Protein AF-G3MEY7-F1 (afdb_monomer_lite)

InterPro domains:
  IPR000685 Ribulose bisphosphate carboxylase, large subunit, C-terminal [PF00016] (1-99)
  IPR033966 RuBisCO [PTHR42704] (1-100)
  IPR036376 Ribulose bisphosphate carboxylase, large subunit, C-terminal domain superfamily [G3DSA:3.20.20.110] (1-100)
  IPR036376 Ribulose bisphosphate carboxylase, large subunit, C-terminal domain superfamily [SSF51649] (1-100)

Secondary structure (DSSP, 8-state):
-EEHHHH-HHHHHHHHHHHHHTT---EEE-TTHHHHHS-SSSS--HHHHHHHHHHH--SEE----SSSSS---HHHHHHHHHHHH-S----BGGGTB---

Organism: NCBI:txid544549

pLDDT: mean 98.36, std 0.82, range [91.56, 98.88]

Foldseek 3Di:
DDADVVCDLVNLLVVQVVCVVVVHAFAYEPPPVCVAAVDPVGHDHVLVVLLSDLVSHHDHYDLDDCPDPDHDDPLLSVQSVCVNDPPDDQADVSNPRHHD

Sequence (100 aa):
MHDFLTGGFTANTTLAKWCRDNGVLLHIHRAMHAVIDRQKNHGIHLRVLAKCLRLSGGDHLHSGTVVGKLEGDRAATLGFVDLMREDYVEEDRSRGVFFT

Structure (mmCIF, N/CA/C/O backbone):
data_AF-G3MEY7-F1
#
_entry.id   AF-G3MEY7-F1
#
loop_
_atom_site.group_PDB
_atom_site.id
_atom_site.type_symbol
_atom_site.label_atom_id
_atom_site.label_alt_id
_atom_site.label_comp_id
_atom_site.label_asym_id
_atom_site.label_entity_id
_atom_site.label_seq_id
_atom_site.pdbx_PDB_ins_code
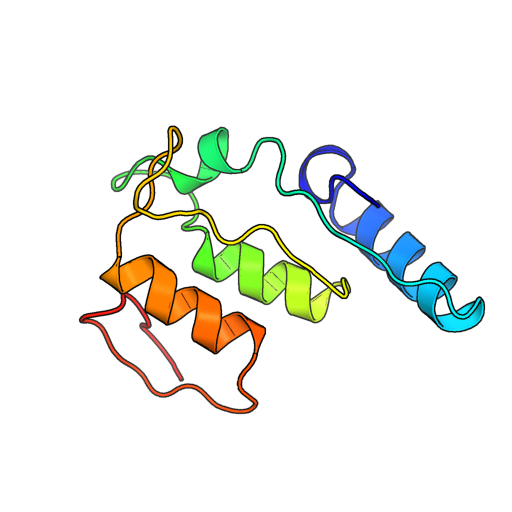_atom_site.Cartn_x
_atom_site.Cartn_y
_atom_site.Cartn_z
_atom_site.occupancy
_atom_site.B_iso_or_equiv
_atom_site.auth_seq_id
_atom_site.auth_comp_id
_atom_site.auth_asym_id
_atom_site.auth_atom_id
_atom_site.pdbx_PDB_model_num
ATOM 1 N N . MET A 1 1 ? -12.572 9.533 2.914 1.00 98.06 1 MET A N 1
ATOM 2 C CA . MET A 1 1 ? -11.314 9.200 2.209 1.00 98.06 1 MET A CA 1
ATOM 3 C C . MET A 1 1 ? -10.155 9.934 2.860 1.00 98.06 1 MET A C 1
ATOM 5 O O . MET A 1 1 ? -10.408 10.976 3.454 1.00 98.06 1 MET A O 1
ATOM 9 N N . HIS A 1 2 ? -8.926 9.425 2.758 1.00 98.75 2 HIS A N 1
ATOM 10 C CA . HIS A 1 2 ? -7.744 10.083 3.322 1.00 98.75 2 HIS A CA 1
ATOM 11 C C . HIS A 1 2 ? -6.469 9.796 2.518 1.00 98.75 2 HIS A C 1
ATOM 13 O O . HIS A 1 2 ? -6.284 8.687 2.013 1.00 98.75 2 HIS A O 1
ATOM 19 N N . ASP A 1 3 ? -5.583 10.787 2.443 1.00 98.81 3 ASP A N 1
ATOM 20 C CA . ASP A 1 3 ? -4.269 10.672 1.811 1.00 98.81 3 ASP A CA 1
ATOM 21 C C . ASP A 1 3 ? -3.227 10.316 2.883 1.00 98.81 3 ASP A C 1
ATOM 23 O O . ASP A 1 3 ? -2.611 11.187 3.494 1.00 98.81 3 ASP A O 1
ATOM 27 N N . PHE A 1 4 ? -3.042 9.022 3.156 1.00 98.38 4 PHE A N 1
ATOM 28 C CA . PHE A 1 4 ? -2.327 8.577 4.364 1.00 98.38 4 PHE A CA 1
ATOM 29 C C . PHE A 1 4 ? -0.835 8.946 4.415 1.00 98.38 4 PHE A C 1
ATOM 31 O O . PHE A 1 4 ? -0.272 9.065 5.501 1.00 98.38 4 PHE A O 1
ATOM 38 N N . LEU A 1 5 ? -0.177 9.119 3.263 1.00 98.31 5 LEU A N 1
ATOM 39 C CA . LEU A 1 5 ? 1.247 9.476 3.212 1.00 98.31 5 LEU A CA 1
ATOM 40 C C . LEU A 1 5 ? 1.472 10.971 3.422 1.00 98.31 5 LEU A C 1
ATOM 42 O O . LEU A 1 5 ? 2.409 11.348 4.117 1.00 98.31 5 LEU A O 1
ATOM 46 N N . THR A 1 6 ? 0.618 11.816 2.846 1.00 98.69 6 THR A N 1
ATOM 47 C CA . THR A 1 6 ? 0.734 13.274 2.982 1.00 98.69 6 THR A CA 1
ATOM 48 C C . THR A 1 6 ? 0.148 13.759 4.307 1.00 98.69 6 THR A C 1
ATOM 50 O O . THR A 1 6 ? 0.693 14.682 4.903 1.00 98.69 6 THR A O 1
ATOM 53 N N . GLY A 1 7 ? -0.912 13.111 4.807 1.00 98.38 7 GLY A N 1
ATOM 54 C CA . GLY A 1 7 ? -1.440 13.320 6.160 1.00 98.38 7 GLY A CA 1
ATOM 55 C C . GLY A 1 7 ? -0.600 12.654 7.258 1.00 98.38 7 GLY A C 1
ATOM 56 O O . GLY A 1 7 ? -0.589 13.113 8.399 1.00 98.38 7 GLY A O 1
ATOM 57 N N . GLY A 1 8 ? 0.138 11.598 6.910 1.00 98.56 8 GLY A N 1
ATOM 58 C CA . GLY A 1 8 ? 1.019 10.852 7.803 1.00 98.56 8 GLY A CA 1
ATOM 59 C C . GLY A 1 8 ? 0.319 9.730 8.582 1.00 98.56 8 GLY A C 1
ATOM 60 O O . GLY A 1 8 ? -0.864 9.794 8.923 1.00 98.56 8 GLY A O 1
ATOM 61 N N . PHE A 1 9 ? 1.088 8.692 8.931 1.00 98.62 9 PHE A N 1
ATOM 62 C CA . PHE A 1 9 ? 0.579 7.494 9.616 1.00 98.62 9 PHE A CA 1
ATOM 63 C C . PHE A 1 9 ? -0.087 7.775 10.972 1.00 98.62 9 PHE A C 1
ATOM 65 O O . PHE A 1 9 ? -1.045 7.090 11.335 1.00 98.62 9 PHE A O 1
ATOM 72 N N . THR A 1 10 ? 0.375 8.785 11.715 1.00 98.75 10 THR A N 1
ATOM 73 C CA . THR A 1 10 ? -0.233 9.182 12.996 1.00 98.75 10 THR A CA 1
ATOM 74 C C . THR A 1 10 ? -1.669 9.674 12.803 1.00 98.75 10 THR A C 1
ATOM 76 O O . THR A 1 10 ? -2.577 9.245 13.524 1.00 98.75 10 THR A O 1
ATOM 79 N N . ALA A 1 11 ? -1.895 10.522 11.794 1.00 98.75 11 ALA A N 1
ATOM 80 C CA . ALA A 1 11 ? -3.225 11.017 11.457 1.00 98.75 11 ALA A CA 1
ATOM 81 C C . ALA A 1 11 ? -4.099 9.888 10.894 1.00 98.75 11 ALA A C 1
ATOM 83 O O . ALA A 1 11 ? -5.226 9.711 11.354 1.00 98.75 11 ALA A O 1
ATOM 84 N N . ASN A 1 12 ? -3.556 9.068 9.984 1.00 98.88 12 ASN A N 1
ATOM 85 C CA . ASN A 1 12 ? -4.283 7.941 9.399 1.00 98.88 12 ASN A CA 1
ATOM 86 C C . ASN A 1 12 ? -4.786 6.957 10.461 1.00 98.88 12 ASN A C 1
ATOM 88 O O . ASN A 1 12 ? -5.957 6.598 10.459 1.00 98.88 12 ASN A O 1
ATOM 92 N N . THR A 1 13 ? -3.929 6.568 11.408 1.00 98.88 13 THR A N 1
ATOM 93 C CA . THR A 1 13 ? -4.302 5.614 12.467 1.00 98.88 13 THR A CA 1
ATOM 94 C C . THR A 1 13 ? -5.381 6.191 13.384 1.00 98.88 13 THR A C 1
ATOM 96 O O . THR A 1 13 ? -6.295 5.481 13.800 1.00 98.88 13 THR A O 1
ATOM 99 N N . THR A 1 14 ? -5.305 7.490 13.688 1.00 98.81 14 THR A N 1
ATOM 100 C CA . THR A 1 14 ? -6.343 8.187 14.463 1.00 98.81 14 THR A CA 1
ATOM 101 C C . THR A 1 14 ? -7.673 8.192 13.714 1.00 98.81 14 THR A C 1
ATOM 103 O O . THR A 1 14 ? -8.708 7.846 14.281 1.00 98.81 14 THR A O 1
ATOM 106 N N . LEU A 1 15 ? -7.639 8.521 12.421 1.00 98.88 15 LEU A N 1
ATOM 107 C CA . LEU A 1 15 ? -8.825 8.557 11.577 1.00 98.88 15 LEU A CA 1
ATOM 108 C C . LEU A 1 15 ? -9.441 7.166 11.383 1.00 98.88 15 LEU A C 1
ATOM 110 O O . LEU A 1 15 ? -10.656 7.038 11.456 1.00 98.88 15 LEU A O 1
ATOM 114 N N . ALA A 1 16 ? -8.632 6.123 11.191 1.00 98.88 16 ALA A N 1
ATOM 115 C CA . ALA A 1 16 ? -9.111 4.751 11.041 1.00 98.88 16 ALA A CA 1
ATOM 116 C C . ALA A 1 16 ? -9.859 4.258 12.289 1.00 98.88 16 ALA A C 1
ATOM 118 O O . ALA A 1 16 ? -10.921 3.647 12.165 1.00 98.88 16 ALA A O 1
ATOM 119 N N . LYS A 1 17 ? -9.355 4.577 13.490 1.00 98.81 17 LYS A N 1
ATOM 120 C CA . LYS A 1 17 ? -10.051 4.291 14.757 1.00 98.81 17 LYS A CA 1
ATOM 121 C C . LYS A 1 17 ? -11.382 5.033 14.843 1.00 98.81 17 LYS A C 1
ATOM 123 O O . LYS A 1 17 ? -12.405 4.415 15.103 1.00 98.81 17 LYS A O 1
ATOM 128 N N . TRP A 1 18 ? -11.390 6.326 14.521 1.00 98.81 18 TRP A N 1
ATOM 129 C CA . TRP A 1 18 ? -12.629 7.104 14.492 1.00 98.81 18 TRP A CA 1
ATOM 130 C C . TRP A 1 18 ? -13.644 6.535 13.487 1.00 98.81 18 TRP A C 1
ATOM 132 O O . TRP A 1 18 ? -14.813 6.364 13.818 1.00 98.81 18 TRP A O 1
ATOM 142 N N . CYS A 1 19 ? -13.206 6.177 12.277 1.00 98.81 19 CYS A N 1
ATOM 143 C CA . CYS A 1 19 ? -14.046 5.556 11.253 1.00 98.81 19 CYS A CA 1
ATOM 144 C C . CYS A 1 19 ? -14.662 4.239 11.739 1.00 98.81 19 CYS A C 1
ATOM 146 O O . CYS A 1 19 ? -15.856 4.015 11.536 1.00 98.81 19 CYS A O 1
ATOM 148 N N . ARG A 1 20 ? -13.880 3.405 12.439 1.00 98.69 20 ARG A N 1
ATOM 149 C CA . ARG A 1 20 ? -14.369 2.181 13.083 1.00 98.69 20 ARG A CA 1
ATOM 150 C C . ARG A 1 20 ? -15.455 2.477 14.117 1.00 98.69 20 ARG A C 1
ATOM 152 O O . ARG A 1 20 ? -16.504 1.842 14.062 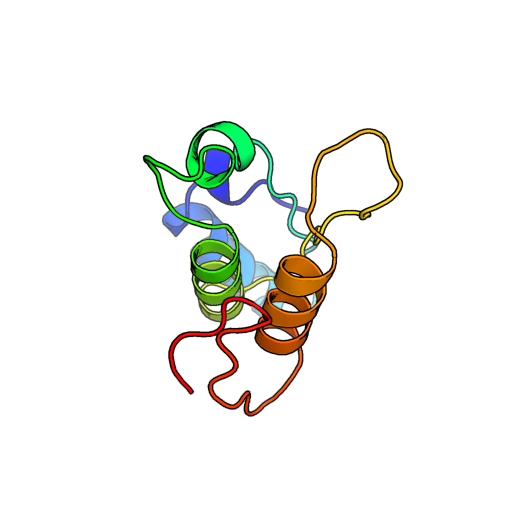1.00 98.69 20 ARG A O 1
ATOM 159 N N . ASP A 1 21 ? -15.227 3.442 15.003 1.00 98.75 21 ASP A N 1
ATOM 160 C CA . ASP A 1 21 ? -16.171 3.795 16.073 1.00 98.75 21 ASP A CA 1
ATOM 161 C C . ASP A 1 21 ? -17.474 4.416 15.538 1.00 98.75 21 ASP A C 1
ATOM 163 O O . ASP A 1 21 ? -18.502 4.385 16.211 1.00 98.75 21 ASP A O 1
ATOM 167 N N . ASN A 1 22 ? -17.448 4.957 14.316 1.00 98.75 22 ASN A N 1
ATOM 168 C CA . ASN A 1 22 ? -18.571 5.671 13.704 1.00 98.75 22 ASN A CA 1
ATOM 169 C C . ASN A 1 22 ? -19.194 4.938 12.502 1.00 98.75 22 ASN A C 1
ATOM 171 O O . ASN A 1 22 ? -20.062 5.493 11.832 1.00 98.75 22 ASN A O 1
ATOM 175 N N . GLY A 1 23 ? -18.767 3.706 12.204 1.00 98.44 23 GLY A N 1
ATOM 176 C CA . GLY A 1 23 ? -19.322 2.911 11.102 1.00 98.44 23 GLY A CA 1
ATOM 177 C C . GLY A 1 23 ? -19.088 3.511 9.709 1.00 98.44 23 GLY A C 1
ATOM 178 O O . GLY A 1 23 ? -19.914 3.336 8.815 1.00 98.44 23 GLY A O 1
ATOM 179 N N . VAL A 1 24 ? -17.980 4.233 9.514 1.00 98.75 24 VAL A N 1
ATOM 180 C CA . VAL A 1 24 ? -17.641 4.901 8.248 1.00 98.75 24 VAL A CA 1
ATOM 181 C C . VAL A 1 24 ? -16.551 4.124 7.517 1.00 98.75 24 VAL A C 1
ATOM 183 O O . VAL A 1 24 ? -15.485 3.889 8.078 1.00 98.75 24 VAL A O 1
ATOM 186 N N . LEU A 1 25 ? -16.774 3.800 6.240 1.00 98.75 25 LEU A N 1
ATOM 187 C CA . LEU A 1 25 ? -15.726 3.234 5.386 1.00 98.75 25 LEU A CA 1
ATOM 188 C C . LEU A 1 25 ? -14.634 4.270 5.075 1.00 98.75 25 LEU A C 1
ATOM 190 O O . LEU A 1 25 ? -14.911 5.411 4.685 1.00 98.75 25 LEU A O 1
ATOM 194 N N . LEU A 1 26 ? -13.377 3.851 5.175 1.00 98.81 26 LEU A N 1
ATOM 195 C CA . LEU A 1 26 ? -12.192 4.665 4.957 1.00 98.81 26 LEU A CA 1
ATOM 196 C C . LEU A 1 26 ? -11.445 4.236 3.688 1.00 98.81 26 LEU A C 1
ATOM 198 O O . LEU A 1 26 ? -10.541 3.402 3.702 1.00 98.81 26 LEU A O 1
ATOM 202 N N . HIS A 1 27 ? -11.792 4.875 2.571 1.00 98.88 27 HIS A N 1
ATOM 203 C CA . HIS A 1 27 ? -11.004 4.797 1.337 1.00 98.88 27 HIS A CA 1
ATOM 204 C C . HIS A 1 27 ? -9.669 5.539 1.478 1.00 98.88 27 HIS A C 1
ATOM 206 O O . HIS A 1 27 ? -9.668 6.728 1.813 1.00 98.88 27 HIS A O 1
ATOM 212 N N . ILE A 1 28 ? -8.554 4.881 1.160 1.00 98.88 28 ILE A N 1
ATOM 213 C CA . ILE A 1 28 ? -7.213 5.461 1.248 1.00 98.88 28 ILE A CA 1
ATOM 214 C C . ILE A 1 28 ? -6.632 5.719 -0.134 1.00 98.88 28 ILE A C 1
ATOM 216 O O . ILE A 1 28 ? -6.515 4.827 -0.979 1.00 98.88 28 ILE A O 1
ATOM 220 N N . HIS A 1 29 ? -6.188 6.955 -0.334 1.00 98.88 29 HIS A N 1
ATOM 221 C CA . HIS A 1 29 ? -5.433 7.363 -1.503 1.00 98.88 29 HIS A CA 1
ATOM 222 C C . HIS A 1 29 ? -3.936 7.442 -1.170 1.00 98.88 29 HIS A C 1
ATOM 224 O O . HIS A 1 29 ? -3.529 7.853 -0.085 1.00 98.88 29 HIS A O 1
ATOM 230 N N . ARG A 1 30 ? -3.091 7.029 -2.118 1.00 98.38 30 ARG A N 1
ATOM 231 C CA . ARG A 1 30 ? -1.633 6.913 -1.935 1.00 98.38 30 ARG A CA 1
ATOM 232 C C . ARG A 1 30 ? -0.857 8.099 -2.510 1.00 98.38 30 ARG A C 1
ATOM 234 O O . ARG A 1 30 ? 0.226 7.913 -3.052 1.00 98.38 30 ARG A O 1
ATOM 241 N N . ALA A 1 31 ? -1.414 9.309 -2.472 1.00 98.75 31 ALA A N 1
ATOM 242 C CA . ALA A 1 31 ? -0.726 10.500 -2.982 1.00 98.75 31 ALA A CA 1
ATOM 243 C C . ALA A 1 31 ? 0.709 10.579 -2.425 1.00 98.75 31 ALA A C 1
ATOM 245 O O . ALA A 1 31 ? 0.940 10.192 -1.285 1.00 98.75 31 ALA A O 1
ATOM 246 N N . MET A 1 32 ? 1.663 11.045 -3.240 1.00 98.56 32 MET A N 1
ATOM 247 C CA . MET A 1 32 ? 3.106 11.095 -2.933 1.00 98.56 32 MET A CA 1
ATOM 248 C C . MET A 1 32 ? 3.862 9.749 -2.960 1.00 98.56 32 MET A C 1
ATOM 250 O O . MET A 1 32 ? 5.089 9.777 -2.989 1.00 98.56 32 MET A O 1
ATOM 254 N N . HIS A 1 33 ? 3.201 8.583 -3.056 1.00 98.62 33 HIS A N 1
ATOM 255 C CA . HIS A 1 33 ? 3.895 7.280 -2.991 1.00 98.62 33 HIS A CA 1
ATOM 256 C C . HIS A 1 33 ? 5.054 7.131 -3.997 1.00 98.62 33 HIS A C 1
ATOM 258 O O . HIS A 1 33 ? 6.146 6.719 -3.617 1.00 98.62 33 HIS A O 1
ATOM 264 N N . ALA A 1 34 ? 4.860 7.574 -5.246 1.00 98.50 34 ALA A N 1
ATOM 265 C CA . ALA A 1 34 ? 5.849 7.464 -6.321 1.00 98.50 34 ALA A CA 1
ATOM 266 C C . ALA A 1 34 ? 7.103 8.335 -6.128 1.00 98.50 34 ALA A C 1
ATOM 268 O O . ALA A 1 34 ? 8.084 8.160 -6.850 1.00 98.50 34 ALA A O 1
ATOM 269 N N . VAL A 1 35 ? 7.095 9.260 -5.160 1.00 98.75 35 VAL A N 1
ATOM 270 C CA . VAL A 1 35 ? 8.308 9.968 -4.717 1.00 98.75 35 VAL A CA 1
ATOM 271 C C . VAL A 1 35 ? 9.244 9.010 -3.967 1.00 98.75 35 VAL A C 1
ATOM 273 O O . VAL A 1 35 ? 10.455 9.196 -3.987 1.00 98.75 35 VAL A O 1
ATOM 276 N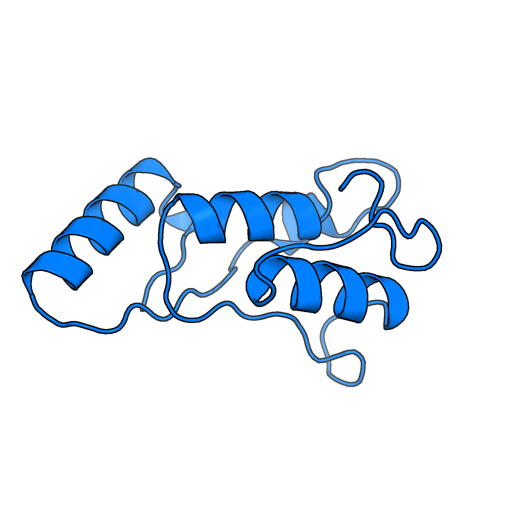 N . ILE A 1 36 ? 8.687 7.973 -3.337 1.00 98.50 36 ILE A N 1
ATOM 277 C CA . ILE A 1 36 ? 9.386 7.041 -2.447 1.00 98.50 36 ILE A CA 1
ATOM 278 C C . ILE A 1 36 ? 9.582 5.667 -3.104 1.00 98.50 36 ILE A C 1
ATOM 280 O O . ILE A 1 36 ? 10.605 5.032 -2.871 1.00 98.50 36 ILE A O 1
ATOM 284 N N . ASP A 1 37 ? 8.620 5.183 -3.895 1.00 98.44 37 ASP A N 1
ATOM 285 C CA . ASP A 1 37 ? 8.566 3.769 -4.301 1.00 98.44 37 ASP A CA 1
ATOM 286 C C . ASP A 1 37 ? 8.877 3.475 -5.775 1.00 98.44 37 ASP A 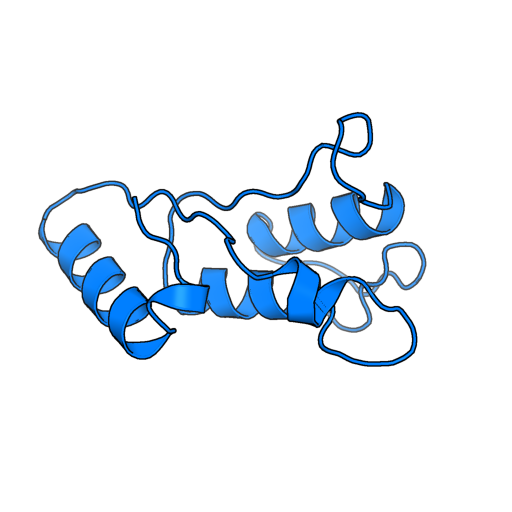C 1
ATOM 288 O O . ASP A 1 37 ? 8.927 2.307 -6.163 1.00 98.44 37 ASP A O 1
ATOM 292 N N . ARG A 1 38 ? 9.113 4.508 -6.593 1.00 98.25 38 ARG A N 1
ATOM 293 C CA . ARG A 1 38 ? 9.259 4.353 -8.048 1.00 98.25 38 ARG A CA 1
ATOM 294 C C . ARG A 1 38 ? 10.635 3.851 -8.485 1.00 98.25 38 ARG A C 1
ATOM 296 O O . ARG A 1 38 ? 10.750 3.146 -9.485 1.00 98.25 38 ARG A O 1
ATOM 303 N N . GLN A 1 39 ? 11.699 4.268 -7.802 1.00 98.38 39 GLN A N 1
ATOM 304 C CA . GLN A 1 39 ? 13.065 3.961 -8.225 1.00 98.38 39 GLN A CA 1
ATOM 305 C C . GLN A 1 39 ? 13.525 2.618 -7.652 1.00 98.38 39 GLN A C 1
ATOM 307 O O . GLN A 1 39 ? 13.427 2.365 -6.456 1.00 98.38 39 GLN A O 1
ATOM 312 N N . LYS A 1 40 ? 14.069 1.744 -8.507 1.00 97.19 40 LYS A N 1
ATOM 313 C CA . LYS A 1 40 ? 14.524 0.402 -8.093 1.00 97.19 40 LYS A CA 1
ATOM 314 C C . LYS A 1 40 ? 15.789 0.425 -7.229 1.00 97.19 40 LYS A C 1
ATOM 316 O O . LYS A 1 40 ? 16.052 -0.536 -6.517 1.00 97.19 40 LYS A O 1
ATOM 321 N N . ASN A 1 41 ? 16.587 1.484 -7.328 1.00 97.94 41 ASN A N 1
ATOM 322 C CA . ASN A 1 41 ? 17.897 1.605 -6.688 1.00 97.94 41 ASN A CA 1
ATOM 323 C C . ASN A 1 41 ? 17.880 2.399 -5.371 1.00 97.94 41 ASN A C 1
ATOM 325 O O . ASN A 1 41 ? 18.881 2.389 -4.661 1.00 97.94 41 ASN A O 1
ATOM 329 N N . HIS A 1 42 ? 16.789 3.095 -5.043 1.00 98.50 42 HIS A N 1
ATOM 330 C CA . HIS A 1 42 ? 16.664 3.848 -3.798 1.00 98.50 42 HIS A CA 1
ATOM 331 C C . HIS A 1 42 ? 15.194 4.085 -3.452 1.00 98.50 42 HIS A C 1
ATOM 333 O O . HIS A 1 42 ? 14.411 4.452 -4.325 1.00 98.50 42 HIS A O 1
ATOM 339 N N . GLY A 1 43 ? 14.842 3.929 -2.175 1.00 98.38 43 GLY A N 1
ATOM 340 C CA . GLY A 1 43 ? 13.500 4.196 -1.668 1.00 98.38 43 GLY A CA 1
ATOM 341 C C . GLY A 1 43 ? 12.895 3.015 -0.917 1.00 98.38 43 GLY A C 1
ATOM 342 O O . GLY A 1 43 ? 13.609 2.163 -0.386 1.00 98.38 43 GLY A O 1
ATOM 343 N N . ILE A 1 44 ? 11.563 2.974 -0.862 1.00 98.75 44 ILE A N 1
ATOM 344 C CA . ILE A 1 44 ? 10.793 1.930 -0.174 1.00 98.75 44 ILE A CA 1
ATOM 345 C C . ILE A 1 44 ? 9.731 1.416 -1.136 1.00 98.75 44 ILE A C 1
ATOM 347 O O . ILE A 1 44 ? 8.817 2.148 -1.491 1.00 98.75 44 ILE A O 1
ATOM 351 N N . HIS A 1 45 ? 9.820 0.150 -1.542 1.00 98.50 45 HIS A N 1
ATOM 352 C CA . HIS A 1 45 ? 8.859 -0.426 -2.483 1.00 98.50 45 HIS A CA 1
ATOM 353 C C . HIS A 1 45 ? 7.427 -0.429 -1.916 1.00 98.50 45 HIS A C 1
ATOM 355 O O . HIS A 1 45 ? 7.221 -0.777 -0.749 1.00 98.50 45 HIS A O 1
ATOM 361 N N . LEU A 1 46 ? 6.427 -0.164 -2.768 1.00 98.38 46 LEU A N 1
ATOM 362 C CA . LEU A 1 46 ? 5.012 -0.022 -2.394 1.00 98.38 46 LEU A CA 1
ATOM 363 C C . LEU A 1 46 ? 4.477 -1.167 -1.523 1.00 98.38 46 LEU A C 1
ATOM 365 O O . LEU A 1 46 ? 3.693 -0.930 -0.615 1.00 98.38 46 LEU A O 1
ATOM 369 N N . ARG A 1 47 ? 4.919 -2.407 -1.764 1.00 98.56 47 ARG A N 1
ATOM 370 C CA . ARG A 1 47 ? 4.552 -3.590 -0.956 1.00 98.56 47 ARG A CA 1
ATOM 371 C C . ARG A 1 47 ? 4.731 -3.380 0.555 1.00 98.56 47 ARG A C 1
ATOM 373 O O . ARG A 1 47 ? 3.936 -3.887 1.336 1.00 98.56 47 ARG A O 1
ATOM 380 N N . VAL A 1 48 ? 5.761 -2.633 0.960 1.00 98.75 48 VAL A N 1
ATOM 381 C CA . VAL A 1 48 ? 6.017 -2.307 2.369 1.00 98.75 48 VAL A CA 1
ATOM 382 C C . VAL A 1 48 ? 4.973 -1.308 2.859 1.00 98.75 48 VAL A C 1
ATOM 384 O O . VAL A 1 48 ? 4.323 -1.551 3.870 1.00 98.75 48 VAL A O 1
ATOM 387 N N . LEU A 1 49 ? 4.738 -0.234 2.099 1.00 98.50 49 LEU A N 1
ATOM 388 C CA . LEU A 1 49 ? 3.734 0.784 2.422 1.00 98.50 49 LEU A CA 1
ATOM 389 C C . LEU A 1 49 ? 2.310 0.204 2.465 1.00 98.50 49 LEU A C 1
ATOM 391 O O . LEU A 1 49 ? 1.522 0.599 3.317 1.00 98.50 49 LEU A O 1
ATOM 395 N N . ALA A 1 50 ? 1.996 -0.761 1.598 1.00 98.50 50 ALA A N 1
ATOM 396 C CA . ALA A 1 50 ? 0.721 -1.473 1.581 1.00 98.50 50 ALA A CA 1
ATOM 397 C C . ALA A 1 50 ? 0.515 -2.306 2.858 1.00 98.50 50 ALA A C 1
ATOM 399 O O . ALA A 1 50 ? -0.552 -2.222 3.465 1.00 98.50 50 ALA A O 1
ATOM 400 N N . LYS A 1 51 ? 1.545 -3.038 3.321 1.00 98.69 51 LYS A N 1
ATOM 401 C CA . LYS A 1 51 ? 1.514 -3.738 4.621 1.00 98.69 51 LYS A CA 1
ATOM 402 C C . LYS A 1 51 ? 1.336 -2.746 5.777 1.00 98.69 51 LYS A C 1
ATOM 404 O O . LYS A 1 51 ? 0.462 -2.939 6.618 1.00 98.69 51 LYS A O 1
ATOM 409 N N . CYS A 1 52 ? 2.116 -1.660 5.797 1.00 98.56 52 CYS A N 1
ATOM 410 C CA . CYS A 1 52 ? 2.000 -0.620 6.823 1.00 98.56 52 CYS A CA 1
ATOM 411 C C . CYS A 1 52 ? 0.598 0.000 6.857 1.00 98.56 52 CYS A C 1
ATOM 413 O O . CYS A 1 52 ? 0.055 0.212 7.938 1.00 98.56 52 CYS A O 1
ATOM 415 N N . LEU A 1 53 ? -0.007 0.264 5.695 1.00 98.62 53 LEU A N 1
ATOM 416 C CA . LEU A 1 53 ? -1.365 0.788 5.630 1.00 98.62 53 LEU A CA 1
ATOM 417 C C . LEU A 1 53 ? -2.397 -0.226 6.128 1.00 98.62 53 LEU A C 1
ATOM 419 O O . LEU A 1 53 ? -3.250 0.149 6.926 1.00 98.62 53 LEU A O 1
ATOM 423 N N . ARG A 1 54 ? -2.307 -1.494 5.700 1.00 98.56 54 ARG A N 1
ATOM 424 C CA . ARG A 1 54 ? -3.218 -2.562 6.148 1.00 98.56 54 ARG A CA 1
ATOM 425 C C . ARG A 1 54 ? -3.244 -2.667 7.676 1.00 98.56 54 ARG A C 1
ATOM 427 O O . ARG A 1 54 ? -4.307 -2.858 8.251 1.00 98.56 54 ARG A O 1
ATOM 434 N N . LEU A 1 55 ? -2.090 -2.483 8.324 1.00 98.56 55 LEU A N 1
ATOM 435 C CA . LEU A 1 55 ? -1.962 -2.473 9.786 1.00 98.56 55 LEU A CA 1
ATOM 436 C C . LEU A 1 55 ? -2.410 -1.152 10.435 1.00 98.56 55 LEU A C 1
ATOM 438 O O . LEU A 1 55 ? -3.018 -1.173 11.500 1.00 98.56 55 LEU A O 1
ATOM 442 N N . SER A 1 56 ? -2.114 -0.001 9.820 1.00 98.50 56 SER A N 1
ATOM 443 C CA . SER A 1 56 ? -2.528 1.321 10.324 1.00 98.50 56 SER A CA 1
ATOM 444 C C . SER A 1 56 ? -4.046 1.532 10.243 1.00 98.50 56 SER A C 1
ATOM 446 O O . SER A 1 56 ? -4.613 2.217 11.094 1.00 98.50 56 SER A O 1
ATOM 448 N N . GLY A 1 57 ? -4.692 0.926 9.245 1.00 98.56 57 GLY A N 1
ATOM 449 C CA . GLY A 1 57 ? -6.132 0.951 9.023 1.00 98.56 57 GLY A CA 1
ATOM 450 C C . GLY A 1 57 ? -6.526 1.683 7.737 1.00 98.56 57 GLY A C 1
ATOM 451 O O . GLY A 1 57 ? -6.073 2.797 7.463 1.00 98.56 57 GLY A O 1
ATOM 452 N N . GLY A 1 58 ? -7.394 1.039 6.960 1.00 98.44 58 GLY A N 1
ATOM 453 C CA . GLY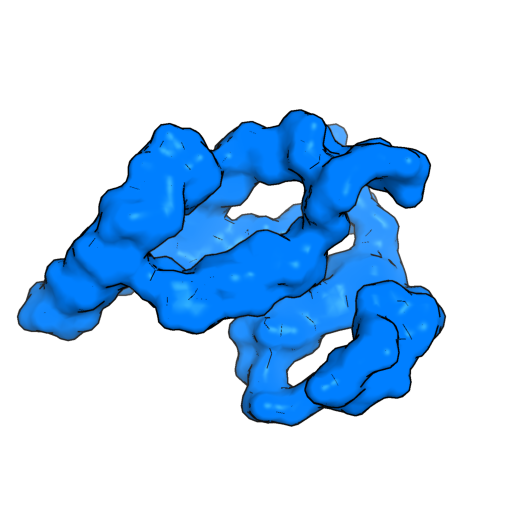 A 1 58 ? -7.972 1.527 5.711 1.00 98.44 58 GLY A CA 1
ATOM 454 C C . GLY A 1 58 ? -8.743 0.399 5.028 1.00 98.44 58 GLY A C 1
ATOM 455 O O . GLY A 1 58 ? -8.275 -0.736 5.017 1.00 98.44 58 GLY A O 1
ATOM 456 N N . ASP A 1 59 ? -9.913 0.701 4.473 1.00 98.75 59 ASP A N 1
ATOM 457 C CA . ASP A 1 59 ? -10.788 -0.320 3.878 1.00 98.75 59 ASP A CA 1
ATOM 458 C C . ASP A 1 59 ? -10.472 -0.557 2.395 1.00 98.75 59 ASP A C 1
ATOM 460 O O . ASP A 1 59 ? -10.632 -1.661 1.883 1.00 98.75 59 ASP A O 1
ATOM 464 N N . HIS A 1 60 ? -9.966 0.467 1.703 1.00 98.81 60 HIS A N 1
ATOM 465 C CA . HIS A 1 60 ? -9.505 0.378 0.316 1.00 98.81 60 HIS A CA 1
ATOM 466 C C . HIS A 1 60 ? -8.155 1.078 0.151 1.00 98.81 60 HIS A C 1
ATOM 468 O O . HIS A 1 60 ? -7.922 2.113 0.771 1.00 98.81 60 HIS A O 1
ATOM 474 N N . LEU A 1 61 ? -7.307 0.574 -0.749 1.00 98.62 61 LEU A N 1
ATOM 475 C CA . LEU A 1 61 ? -6.061 1.216 -1.176 1.00 98.62 61 LEU A CA 1
ATOM 476 C C . LEU A 1 61 ? -5.939 1.150 -2.702 1.00 98.62 61 LEU A C 1
ATOM 478 O O . LEU A 1 61 ? -6.133 0.101 -3.313 1.00 98.62 61 LEU A O 1
ATOM 482 N N . HIS A 1 62 ? -5.553 2.262 -3.327 1.00 98.75 62 HIS A N 1
ATOM 483 C CA . HIS A 1 62 ? -5.158 2.262 -4.735 1.00 98.75 62 HIS A CA 1
ATOM 484 C C . HIS A 1 62 ? -3.947 1.342 -4.964 1.00 98.75 62 HIS A C 1
ATOM 486 O O . HIS A 1 62 ? -2.849 1.606 -4.476 1.00 98.75 62 HIS A O 1
ATOM 492 N N . SER A 1 63 ? -4.128 0.293 -5.764 1.00 97.38 63 SER A N 1
ATOM 493 C CA . SER A 1 63 ? -3.093 -0.698 -6.093 1.00 97.38 63 SER A CA 1
ATOM 494 C C . SER A 1 63 ? -2.333 -0.383 -7.388 1.00 97.38 63 SER A C 1
ATOM 496 O O . SER A 1 63 ? -1.191 -0.799 -7.548 1.00 97.38 63 SER A O 1
ATOM 498 N N . GLY A 1 64 ? -2.880 0.461 -8.261 1.00 97.50 64 GLY A N 1
ATOM 499 C CA . GLY A 1 64 ? -2.341 0.694 -9.603 1.00 97.50 64 GLY A C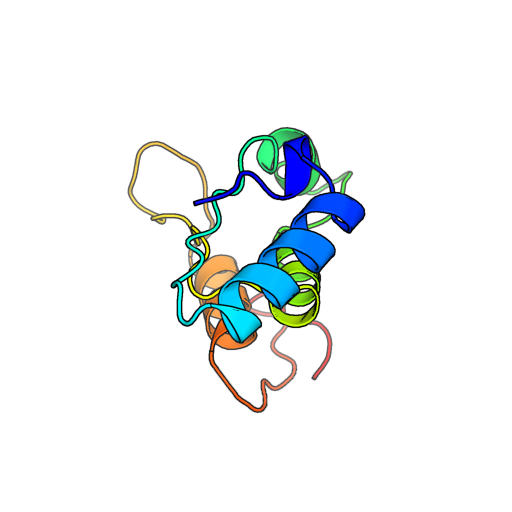A 1
ATOM 500 C C . GLY A 1 64 ? -3.096 -0.130 -10.642 1.00 97.50 64 GLY A C 1
ATOM 501 O O . GLY A 1 64 ? -3.920 -0.972 -10.302 1.00 97.50 64 GLY A O 1
ATOM 502 N N . THR A 1 65 ? -2.874 0.168 -11.920 1.00 98.31 65 THR A N 1
ATOM 503 C CA . THR A 1 65 ? -3.681 -0.408 -13.014 1.00 98.31 65 THR A CA 1
ATOM 504 C C . THR A 1 65 ? -2.895 -1.321 -13.938 1.00 98.31 65 THR A C 1
ATOM 506 O O . THR A 1 65 ? -3.516 -2.035 -14.717 1.00 98.31 65 THR A O 1
ATOM 509 N N . VAL A 1 66 ? -1.558 -1.311 -13.865 1.00 98.25 66 VAL A N 1
ATOM 510 C CA . VAL A 1 66 ? -0.624 -1.978 -14.793 1.00 98.25 66 VAL A CA 1
ATOM 511 C C . VAL A 1 66 ? -0.684 -1.419 -16.224 1.00 98.25 66 VAL A C 1
ATOM 513 O O . VAL A 1 66 ? 0.348 -1.098 -16.798 1.00 98.25 66 VAL A O 1
ATOM 516 N N . VAL A 1 67 ? -1.880 -1.252 -16.790 1.00 98.00 67 VAL A N 1
ATOM 517 C CA . VAL A 1 67 ? -2.127 -0.843 -18.185 1.00 98.00 67 VAL A CA 1
ATOM 518 C C . VAL A 1 67 ? -2.542 0.625 -18.349 1.00 98.00 67 VAL A C 1
ATOM 520 O O . VAL A 1 67 ? -2.792 1.076 -19.463 1.00 98.00 67 VAL A O 1
ATOM 523 N N . GLY A 1 68 ? -2.685 1.368 -17.250 1.00 98.00 68 GLY A N 1
ATOM 524 C CA . GLY A 1 68 ? -3.086 2.775 -17.277 1.00 98.00 68 GLY A CA 1
ATOM 525 C C . GLY A 1 68 ? -1.911 3.746 -17.414 1.00 98.00 68 GLY A C 1
ATOM 526 O O . GLY A 1 68 ? -0.777 3.373 -17.691 1.00 98.00 68 GLY A O 1
ATOM 527 N N . LYS A 1 69 ? -2.185 5.034 -17.172 1.00 98.50 69 LYS A N 1
ATOM 528 C CA . LYS A 1 69 ? -1.202 6.122 -17.346 1.00 98.50 69 LYS A CA 1
ATOM 529 C C . LYS A 1 69 ? -0.062 6.155 -16.313 1.00 98.50 69 LYS A C 1
ATOM 531 O O . LYS A 1 69 ? 0.907 6.878 -16.511 1.00 98.50 69 LYS A O 1
ATOM 536 N N . LEU A 1 70 ? -0.220 5.478 -15.173 1.00 98.19 70 LEU A N 1
ATOM 537 C CA . LEU A 1 70 ? 0.763 5.453 -14.084 1.00 98.19 70 LEU A CA 1
ATOM 538 C C . LEU A 1 70 ? 1.450 4.088 -14.063 1.00 98.19 70 LEU A C 1
ATOM 540 O O . LEU A 1 70 ? 0.790 3.071 -14.258 1.00 98.19 70 LEU A O 1
ATOM 544 N N . GLU A 1 71 ? 2.756 4.093 -13.805 1.00 97.62 71 GLU A N 1
ATOM 545 C CA . GLU A 1 71 ? 3.606 2.899 -13.813 1.00 97.62 71 GLU A CA 1
ATOM 546 C C . GLU A 1 71 ? 3.158 1.841 -12.788 1.00 97.62 71 GLU A C 1
ATOM 548 O O . GLU A 1 71 ? 2.599 2.160 -11.733 1.00 97.62 71 GLU A O 1
ATOM 553 N N . GLY A 1 72 ? 3.392 0.573 -13.132 1.00 95.75 72 GLY A N 1
ATOM 554 C CA . GLY A 1 72 ? 3.187 -0.571 -12.253 1.00 95.75 72 GLY A CA 1
ATOM 555 C C . GLY A 1 72 ? 3.493 -1.894 -12.954 1.00 95.75 72 GLY A C 1
ATOM 556 O O . GLY A 1 72 ? 2.747 -2.321 -13.834 1.00 95.75 72 GLY A O 1
ATOM 557 N N . ASP A 1 73 ? 4.567 -2.565 -12.540 1.00 97.19 73 ASP A N 1
ATOM 558 C CA . ASP A 1 73 ? 4.889 -3.923 -12.990 1.00 97.19 73 ASP A CA 1
ATOM 559 C C . ASP A 1 73 ? 3.806 -4.938 -12.577 1.00 97.19 73 ASP A C 1
ATOM 561 O O . ASP A 1 73 ? 3.345 -4.954 -11.430 1.00 97.19 73 ASP A O 1
ATOM 565 N N . ARG A 1 74 ? 3.408 -5.820 -13.502 1.00 98.25 74 ARG A N 1
ATOM 566 C CA . ARG A 1 74 ? 2.308 -6.772 -13.280 1.00 98.25 74 ARG A CA 1
ATOM 567 C C . ARG A 1 74 ? 2.619 -7.775 -12.171 1.00 98.25 74 ARG A C 1
ATOM 569 O O . ARG A 1 74 ? 1.747 -8.033 -11.344 1.00 98.25 74 ARG A O 1
ATOM 576 N N . ALA A 1 75 ? 3.814 -8.365 -12.168 1.00 98.12 75 ALA A N 1
ATOM 577 C CA . ALA A 1 75 ? 4.162 -9.423 -11.222 1.00 98.12 75 ALA A CA 1
ATOM 578 C C . ALA A 1 75 ? 4.247 -8.868 -9.796 1.00 98.12 75 ALA A C 1
ATOM 580 O O . ALA A 1 75 ? 3.629 -9.417 -8.882 1.00 98.12 75 ALA A O 1
ATOM 581 N N . ALA A 1 76 ? 4.912 -7.721 -9.631 1.00 97.75 76 ALA A N 1
ATOM 582 C CA . ALA A 1 76 ? 4.957 -7.011 -8.359 1.00 97.75 76 ALA A CA 1
ATOM 583 C C . ALA A 1 76 ? 3.556 -6.590 -7.884 1.00 97.75 76 ALA A C 1
ATOM 585 O O . ALA A 1 76 ? 3.253 -6.718 -6.697 1.00 97.75 76 ALA A O 1
ATOM 586 N N . THR A 1 77 ? 2.697 -6.133 -8.806 1.00 98.56 77 THR A N 1
ATOM 587 C CA . THR A 1 77 ? 1.314 -5.733 -8.498 1.00 98.56 77 THR A CA 1
ATOM 588 C C . THR A 1 77 ? 0.485 -6.880 -7.957 1.00 98.56 77 THR A C 1
ATOM 590 O O . THR A 1 77 ? -0.175 -6.709 -6.936 1.00 98.56 77 THR A O 1
ATOM 593 N N . LEU A 1 78 ? 0.553 -8.059 -8.577 1.00 98.62 78 LEU A N 1
ATOM 594 C CA . LEU A 1 78 ? -0.130 -9.242 -8.052 1.00 98.62 78 LEU A CA 1
ATOM 595 C C . LEU A 1 78 ? 0.367 -9.588 -6.643 1.00 98.62 78 LEU A C 1
ATOM 597 O O . LEU A 1 78 ? -0.449 -9.785 -5.750 1.00 98.62 78 LEU A O 1
ATOM 601 N N . GLY A 1 79 ? 1.686 -9.549 -6.419 1.00 98.44 79 GLY A N 1
ATOM 602 C CA . GLY A 1 79 ? 2.275 -9.809 -5.105 1.00 98.44 79 GLY A CA 1
ATOM 603 C C . GLY A 1 79 ? 1.724 -8.896 -4.007 1.00 98.44 79 GLY A C 1
ATOM 604 O O . GLY A 1 79 ? 1.229 -9.378 -2.993 1.00 98.44 79 GLY A O 1
ATOM 605 N N . PHE A 1 80 ? 1.755 -7.569 -4.190 1.00 98.06 80 PHE A N 1
ATOM 606 C CA . PHE A 1 80 ? 1.243 -6.672 -3.146 1.00 98.06 80 PHE A CA 1
ATOM 607 C C . PHE A 1 80 ? -0.288 -6.604 -3.068 1.00 98.06 80 PHE A C 1
ATOM 609 O O . PHE A 1 80 ? -0.809 -6.207 -2.029 1.00 98.06 80 PHE A O 1
ATOM 616 N N . VAL A 1 81 ? -1.017 -6.999 -4.116 1.00 98.69 81 VAL A N 1
ATOM 617 C CA . VAL A 1 81 ? -2.475 -7.181 -4.063 1.00 98.69 81 VAL A CA 1
ATOM 618 C C . VAL A 1 81 ? -2.849 -8.357 -3.162 1.00 98.69 81 VAL A C 1
ATOM 620 O O . VAL A 1 81 ? -3.770 -8.221 -2.357 1.00 98.69 81 VAL A O 1
ATOM 623 N N . ASP A 1 82 ? -2.112 -9.464 -3.226 1.00 98.62 82 ASP A N 1
ATOM 624 C CA . ASP A 1 82 ? -2.315 -10.597 -2.318 1.00 98.62 82 ASP A CA 1
ATOM 625 C C . ASP A 1 82 ? -1.971 -10.189 -0.873 1.00 98.62 82 ASP A C 1
ATOM 627 O O . ASP A 1 82 ? -2.775 -10.387 0.037 1.00 98.62 82 ASP A O 1
ATOM 631 N N . LEU A 1 83 ? -0.872 -9.446 -0.666 1.00 98.62 83 LEU A N 1
ATOM 632 C CA . LEU A 1 83 ? -0.504 -8.889 0.650 1.00 98.62 83 LEU A CA 1
ATOM 633 C C . LEU A 1 83 ? -1.561 -7.958 1.272 1.00 98.62 83 LEU A C 1
ATOM 635 O O . LEU A 1 83 ? -1.542 -7.742 2.487 1.00 98.62 83 LEU A O 1
ATOM 639 N N . MET A 1 84 ? -2.463 -7.377 0.476 1.00 98.31 84 MET A N 1
ATOM 640 C CA . MET A 1 84 ? -3.553 -6.534 0.980 1.00 98.31 84 MET A CA 1
ATOM 641 C C . MET A 1 84 ? -4.811 -7.322 1.359 1.00 98.31 84 MET A C 1
ATOM 643 O O . MET A 1 84 ? -5.621 -6.802 2.123 1.00 98.31 84 MET A O 1
ATOM 647 N N . ARG A 1 85 ? -4.996 -8.536 0.831 1.00 98.50 85 ARG A N 1
ATOM 648 C CA . ARG A 1 85 ? -6.278 -9.257 0.890 1.00 98.50 85 ARG A CA 1
ATOM 649 C C . ARG A 1 85 ? -6.197 -10.567 1.652 1.00 98.50 85 ARG A C 1
ATOM 651 O O . ARG A 1 85 ? -7.083 -10.853 2.448 1.00 98.50 85 ARG A O 1
ATOM 658 N N . GLU A 1 86 ? -5.143 -11.334 1.417 1.00 98.50 86 GLU A N 1
ATOM 659 C CA . GLU A 1 86 ? -5.044 -12.695 1.927 1.00 98.50 86 GLU A CA 1
ATOM 660 C C . GLU A 1 86 ? -4.666 -12.700 3.408 1.00 98.50 86 GLU A C 1
ATOM 662 O O . GLU A 1 86 ? -4.007 -11.779 3.904 1.00 98.50 86 GLU A O 1
ATOM 667 N N . ASP A 1 87 ? -5.100 -13.732 4.122 1.00 98.25 87 ASP A N 1
ATOM 668 C CA . ASP A 1 87 ? -4.734 -13.960 5.526 1.00 98.25 87 ASP A CA 1
ATOM 669 C C . ASP A 1 87 ? -3.272 -14.420 5.658 1.00 98.25 87 ASP A C 1
ATOM 671 O O . ASP A 1 87 ? -2.576 -14.083 6.613 1.00 98.25 87 ASP A O 1
ATOM 675 N N . TYR A 1 88 ? -2.779 -15.125 4.637 1.00 98.25 88 TYR A N 1
ATOM 676 C CA . TYR A 1 88 ? -1.430 -15.666 4.568 1.00 98.25 88 TYR A CA 1
ATOM 677 C C . TYR A 1 88 ? -0.911 -15.616 3.127 1.00 98.25 88 TYR A C 1
ATOM 679 O O . TYR A 1 88 ? -1.635 -15.960 2.193 1.00 98.25 88 TYR A O 1
ATOM 687 N N . VAL A 1 89 ? 0.334 -15.174 2.935 1.00 98.50 89 VAL A N 1
ATOM 688 C CA . VAL A 1 89 ? 0.975 -15.066 1.615 1.00 98.50 89 VAL A CA 1
ATOM 689 C C . VAL A 1 89 ? 2.373 -15.654 1.708 1.00 98.50 89 VAL A C 1
ATOM 691 O O . VAL A 1 89 ? 3.189 -15.136 2.453 1.00 98.50 89 VAL A O 1
ATOM 694 N N . GLU A 1 90 ? 2.649 -16.702 0.940 1.00 98.44 90 GLU A N 1
ATOM 695 C CA . GLU A 1 90 ? 3.965 -17.352 0.900 1.00 98.44 90 GLU A CA 1
ATOM 696 C C . GLU A 1 90 ? 5.049 -16.481 0.240 1.00 98.44 90 GLU A C 1
ATOM 698 O O . GLU A 1 90 ? 4.757 -15.596 -0.573 1.00 98.44 90 GLU A O 1
ATOM 703 N N . GLU A 1 91 ? 6.321 -16.768 0.538 1.00 98.44 91 GLU A N 1
ATOM 704 C CA . GLU A 1 91 ? 7.454 -16.196 -0.196 1.00 98.44 91 GLU A CA 1
ATOM 705 C C . GLU A 1 91 ? 7.358 -16.521 -1.700 1.00 98.44 91 GLU A C 1
ATOM 707 O O . GLU A 1 91 ? 7.298 -17.676 -2.116 1.00 98.44 91 GLU A O 1
ATOM 712 N N . ASP A 1 92 ? 7.422 -15.483 -2.536 1.00 98.50 92 ASP A N 1
ATOM 713 C CA . ASP A 1 92 ? 7.491 -15.598 -3.991 1.00 98.50 92 ASP A CA 1
ATOM 714 C C . ASP A 1 92 ? 8.314 -14.437 -4.566 1.00 98.50 92 ASP A C 1
ATOM 716 O O . ASP A 1 92 ? 7.822 -13.333 -4.845 1.00 98.50 92 ASP A O 1
ATOM 720 N N . ARG A 1 93 ? 9.604 -14.699 -4.794 1.00 98.06 93 ARG A N 1
ATOM 721 C CA . ARG A 1 93 ? 10.534 -13.706 -5.352 1.00 98.06 93 ARG A CA 1
ATOM 722 C C . ARG A 1 93 ? 10.181 -13.292 -6.776 1.00 98.06 93 ARG A C 1
ATOM 724 O O . ARG A 1 93 ? 10.531 -12.179 -7.164 1.00 98.06 93 ARG A O 1
ATOM 731 N N . SER A 1 94 ? 9.458 -14.124 -7.530 1.00 98.12 94 SER A N 1
ATOM 732 C CA . SER A 1 94 ? 9.000 -13.776 -8.880 1.00 98.12 94 SER A CA 1
ATOM 733 C C . SER A 1 94 ? 7.956 -12.652 -8.857 1.00 98.12 94 SER A C 1
ATOM 735 O O . SER A 1 94 ? 7.877 -11.858 -9.793 1.00 98.12 94 SER A O 1
ATOM 737 N N . ARG A 1 95 ? 7.224 -12.516 -7.742 1.00 98.31 95 ARG A N 1
ATOM 738 C CA . ARG A 1 95 ? 6.284 -11.418 -7.456 1.00 98.31 95 ARG A CA 1
ATOM 739 C C . ARG A 1 95 ? 6.851 -10.370 -6.495 1.00 98.31 95 ARG A C 1
ATOM 741 O O . ARG A 1 95 ? 6.145 -9.463 -6.054 1.00 98.31 95 ARG A O 1
ATOM 748 N N . GLY A 1 96 ? 8.136 -10.470 -6.156 1.00 97.81 96 GLY A N 1
ATOM 749 C CA . GLY A 1 96 ? 8.798 -9.574 -5.212 1.00 97.81 96 GLY A CA 1
ATOM 750 C C . GLY A 1 96 ? 8.319 -9.719 -3.764 1.00 97.81 96 GLY A C 1
ATOM 751 O O . GLY A 1 96 ? 8.455 -8.767 -2.995 1.00 97.81 96 GLY A O 1
ATOM 752 N N . VAL A 1 97 ? 7.758 -10.865 -3.378 1.00 98.62 97 VAL A N 1
ATOM 753 C CA . VAL A 1 97 ? 7.453 -11.209 -1.983 1.00 98.62 97 VAL A CA 1
ATOM 754 C C . VAL A 1 97 ? 8.660 -11.953 -1.412 1.00 98.62 97 VAL A C 1
ATOM 756 O O . VAL A 1 97 ? 8.993 -13.040 -1.864 1.00 98.62 97 VAL A O 1
ATOM 759 N N . PHE A 1 98 ? 9.362 -11.331 -0.464 1.00 98.44 98 PHE A N 1
ATOM 760 C CA . PHE A 1 98 ? 10.638 -11.839 0.072 1.00 98.44 98 PHE A CA 1
ATOM 761 C C . PHE A 1 98 ? 10.488 -12.677 1.341 1.00 98.44 98 PHE A C 1
ATOM 763 O O . PHE A 1 98 ? 11.437 -13.346 1.731 1.00 98.44 98 PHE A O 1
ATOM 770 N N . PHE A 1 99 ? 9.337 -12.574 1.998 1.00 97.94 99 PHE A N 1
ATOM 771 C CA . PHE A 1 99 ? 9.040 -13.216 3.269 1.00 97.94 99 PHE A CA 1
ATOM 772 C C . PHE A 1 99 ? 7.559 -13.551 3.295 1.00 97.94 99 PHE A C 1
ATOM 774 O O . PHE A 1 99 ? 6.760 -12.750 2.783 1.00 97.94 99 PHE A O 1
ATOM 781 N N . THR A 1 100 ? 7.248 -14.668 3.940 1.00 91.56 100 THR A N 1
ATOM 782 C CA . THR A 1 100 ? 5.898 -15.013 4.367 1.00 91.56 100 THR A CA 1
ATOM 783 C C . THR A 1 100 ? 5.434 -14.092 5.500 1.00 91.56 100 THR A C 1
ATOM 785 O O . THR A 1 100 ? 6.235 -13.853 6.434 1.00 91.56 100 THR A O 1
#

Radius of gyration: 13.82 Å; chains: 1; bounding box: 37×31×34 Å